Protein AF-A0A951EBA3-F1 (afdb_monomer)

Solvent-accessible surface area (backbone atoms only — not comparable to full-atom values): 4289 Å² total; per-residue (Å²): 134,84,80,79,75,77,81,65,73,73,58,38,55,76,66,56,43,49,63,53,56,73,72,55,92,70,88,53,70,46,78,56,100,25,29,81,43,75,53,76,83,84,47,72,69,58,52,53,52,52,49,52,52,51,53,53,50,54,50,52,32,55,77,69,70,48,134

Mean predicted aligned error: 7.81 Å

Nearest PDB structures (foldseek):
  2jaa-assembly1_A  TM=3.805E-01  e=4.786E+00  Shigella flexneri

Sequence (67 aa):
MGTTQAKLPTLLNRAEYRAWAETQTRGRVERVDGEIIAMSPERAGRARVKARAWQALDRALREARLP

Radius of gyration: 17.6 Å; Cα contacts (8 Å, |Δi|>4): 39; chains: 1; bounding box: 25×30×47 Å

pLDDT: mean 85.84, std 17.43, range [33.97, 98.56]

Structure (mmCIF, N/CA/C/O backbone):
data_AF-A0A951EBA3-F1
#
_entry.id   AF-A0A951EBA3-F1
#
loop_
_atom_site.group_PDB
_atom_site.id
_atom_site.type_symbol
_atom_site.label_atom_id
_atom_site.label_alt_id
_atom_site.label_comp_id
_atom_site.label_asym_id
_atom_site.label_entity_id
_atom_site.label_seq_id
_atom_site.pdbx_PDB_ins_code
_atom_site.Cartn_x
_atom_site.Cartn_y
_atom_site.Cartn_z
_atom_site.occupancy
_atom_site.B_iso_or_equiv
_atom_site.auth_seq_id
_atom_site.auth_comp_id
_atom_site.auth_asym_id
_atom_site.auth_atom_id
_atom_site.pdbx_PDB_model_num
ATOM 1 N N . MET A 1 1 ? 9.952 18.700 -25.565 1.00 33.97 1 MET A N 1
ATOM 2 C CA . MET A 1 1 ? 10.652 17.441 -25.892 1.00 33.97 1 MET A CA 1
ATOM 3 C C . MET A 1 1 ? 9.837 16.304 -25.310 1.00 33.97 1 MET A C 1
ATOM 5 O O . MET A 1 1 ? 9.745 16.203 -24.094 1.00 33.97 1 MET A O 1
ATOM 9 N N . GLY A 1 2 ? 9.121 15.574 -26.168 1.00 39.69 2 GLY A N 1
ATOM 10 C CA . GLY A 1 2 ? 8.242 14.487 -25.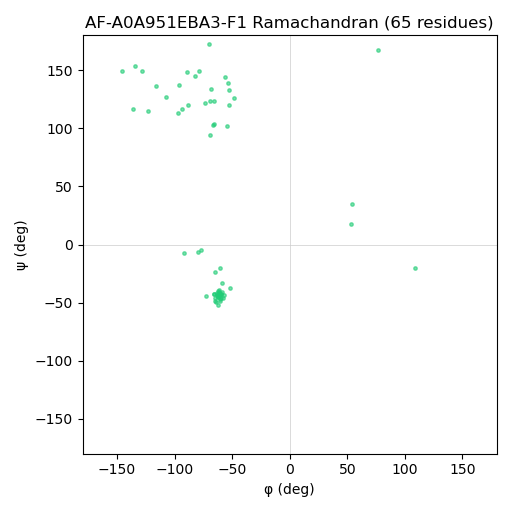747 1.00 39.69 2 GLY A CA 1
ATOM 11 C C . GLY A 1 2 ? 9.068 13.361 -25.145 1.00 39.69 2 GLY A C 1
ATOM 12 O O . GLY A 1 2 ? 9.989 12.858 -25.780 1.00 39.69 2 GLY A O 1
ATOM 13 N N . THR A 1 3 ? 8.771 12.991 -23.906 1.00 38.91 3 THR A N 1
ATOM 14 C CA . THR A 1 3 ? 9.291 11.759 -23.323 1.00 38.91 3 THR A CA 1
ATOM 15 C C . THR A 1 3 ? 8.681 10.596 -24.091 1.00 38.91 3 THR A C 1
ATOM 17 O O . THR A 1 3 ? 7.504 10.287 -23.914 1.00 38.91 3 THR A O 1
ATOM 20 N N . THR A 1 4 ? 9.473 9.981 -24.965 1.00 41.38 4 THR A N 1
ATOM 21 C CA . THR A 1 4 ? 9.181 8.682 -25.568 1.00 41.38 4 THR A CA 1
ATOM 22 C C . THR A 1 4 ? 8.920 7.691 -24.439 1.00 41.38 4 THR A C 1
ATOM 24 O O . THR A 1 4 ? 9.845 7.238 -23.768 1.00 41.38 4 THR A O 1
ATOM 27 N N . GLN A 1 5 ? 7.647 7.393 -24.191 1.00 44.09 5 GLN A N 1
ATOM 28 C CA . GLN A 1 5 ? 7.246 6.296 -23.327 1.00 44.09 5 GLN A CA 1
ATOM 29 C C . GLN A 1 5 ? 7.680 5.016 -24.040 1.00 44.09 5 GLN A C 1
ATOM 31 O O . GLN A 1 5 ? 7.077 4.620 -25.037 1.00 44.09 5 GLN A O 1
ATOM 36 N N . ALA A 1 6 ? 8.780 4.415 -23.584 1.00 46.25 6 ALA A N 1
ATOM 37 C CA . ALA A 1 6 ? 9.181 3.094 -24.038 1.00 46.25 6 ALA A CA 1
ATOM 38 C C . ALA A 1 6 ? 7.977 2.161 -23.858 1.00 46.25 6 ALA A C 1
ATOM 40 O O . ALA A 1 6 ? 7.426 2.046 -22.761 1.00 46.25 6 ALA A O 1
ATOM 41 N N . LYS A 1 7 ? 7.518 1.575 -24.967 1.00 45.53 7 LYS A N 1
ATOM 42 C CA . LYS A 1 7 ? 6.355 0.693 -25.010 1.00 45.53 7 LYS A CA 1
ATOM 43 C C . LYS A 1 7 ? 6.741 -0.586 -24.271 1.00 45.53 7 LYS A C 1
ATOM 45 O O . LYS A 1 7 ? 7.397 -1.455 -24.837 1.00 45.53 7 LYS A O 1
ATOM 50 N N . LEU A 1 8 ? 6.421 -0.645 -22.981 1.00 54.31 8 LEU A N 1
ATOM 51 C CA . LEU A 1 8 ? 6.594 -1.852 -22.181 1.00 54.31 8 LEU A CA 1
ATOM 52 C C . LEU A 1 8 ? 5.812 -2.990 -22.860 1.00 54.31 8 LEU A C 1
ATOM 54 O O . LEU A 1 8 ? 4.756 -2.715 -23.447 1.00 54.31 8 LEU A O 1
ATOM 58 N N . PRO A 1 9 ? 6.315 -4.240 -22.829 1.00 55.41 9 PRO A N 1
ATOM 59 C CA . PRO A 1 9 ? 5.543 -5.394 -23.273 1.00 55.41 9 PRO A CA 1
ATOM 60 C C . PRO A 1 9 ? 4.171 -5.313 -22.612 1.00 55.41 9 PRO A C 1
ATOM 62 O O . PRO A 1 9 ? 4.082 -5.106 -21.403 1.00 55.41 9 PRO A O 1
ATOM 65 N N . THR A 1 10 ? 3.111 -5.368 -23.416 1.00 65.94 10 THR A N 1
ATOM 66 C CA . THR A 1 10 ? 1.764 -4.956 -22.992 1.00 65.94 10 THR A CA 1
ATOM 67 C C . THR A 1 10 ? 1.246 -5.773 -21.808 1.00 65.94 10 THR A C 1
ATOM 69 O O . THR A 1 10 ? 0.385 -5.296 -21.082 1.00 65.94 10 THR A O 1
ATOM 72 N N . LEU A 1 11 ? 1.815 -6.958 -21.568 1.00 84.31 11 LEU A N 1
ATOM 73 C CA . LEU A 1 11 ? 1.485 -7.820 -20.446 1.00 84.31 11 LEU A CA 1
ATOM 74 C C . LEU A 1 11 ? 2.767 -8.374 -19.817 1.00 84.31 11 LEU A C 1
ATOM 76 O O . LEU A 1 11 ? 3.499 -9.120 -20.462 1.00 84.31 11 LEU A O 1
ATOM 80 N N . LEU A 1 12 ? 3.027 -8.024 -18.559 1.00 90.88 12 LEU A N 1
ATOM 81 C CA . LEU A 1 12 ? 4.066 -8.637 -17.738 1.00 90.88 12 LEU A CA 1
ATOM 82 C C . LEU A 1 12 ? 3.458 -9.729 -16.864 1.00 90.88 12 LEU A C 1
ATOM 84 O O . LEU A 1 12 ? 2.419 -9.537 -16.220 1.00 90.88 12 LEU A O 1
ATOM 88 N N . ASN A 1 13 ? 4.144 -10.861 -16.756 1.00 92.44 13 ASN A N 1
ATOM 89 C CA . ASN A 1 13 ? 3.846 -11.806 -15.692 1.00 92.44 13 ASN A CA 1
ATOM 90 C C . ASN A 1 13 ? 4.278 -11.229 -14.324 1.00 92.44 13 ASN A C 1
ATOM 92 O O . ASN A 1 13 ? 4.903 -10.171 -14.217 1.00 92.44 13 ASN A O 1
ATOM 96 N N . ARG A 1 14 ? 3.932 -11.916 -13.230 1.00 94.12 14 ARG A N 1
ATOM 97 C CA . ARG A 1 14 ? 4.212 -11.437 -11.864 1.00 94.12 14 ARG A CA 1
ATOM 98 C C . ARG A 1 14 ? 5.706 -11.203 -11.595 1.00 94.12 14 ARG A C 1
ATOM 100 O O . ARG A 1 14 ? 6.039 -10.243 -10.903 1.00 94.12 14 ARG A O 1
ATOM 107 N N . ALA A 1 15 ? 6.579 -12.086 -12.081 1.00 95.62 15 ALA A N 1
ATOM 108 C CA . ALA A 1 15 ? 8.018 -12.006 -11.836 1.00 95.62 15 ALA A CA 1
ATOM 109 C C . ALA A 1 15 ? 8.650 -10.864 -12.641 1.00 95.62 15 ALA A C 1
ATOM 111 O O . ALA A 1 15 ? 9.389 -10.059 -12.078 1.00 95.62 15 ALA A O 1
ATOM 112 N N . GLU A 1 16 ? 8.277 -10.743 -13.915 1.00 94.75 16 GLU A N 1
ATOM 113 C CA . GLU A 1 16 ? 8.698 -9.647 -14.794 1.00 94.75 16 GLU A CA 1
ATOM 114 C C . GLU A 1 16 ? 8.253 -8.293 -14.245 1.00 94.75 16 GLU A C 1
ATOM 116 O O . GLU A 1 16 ? 9.058 -7.370 -14.149 1.00 94.75 16 GLU A O 1
ATOM 121 N N . TYR A 1 17 ? 6.995 -8.189 -13.803 1.00 92.94 17 TYR A N 1
ATOM 122 C CA . TYR A 1 17 ? 6.488 -6.977 -13.171 1.00 92.94 17 TYR A CA 1
ATOM 123 C C . TYR A 1 17 ? 7.269 -6.620 -11.908 1.00 92.94 17 TYR A C 1
ATOM 125 O O . TYR A 1 17 ? 7.566 -5.450 -11.706 1.00 92.94 17 TYR A O 1
ATOM 133 N N . ARG A 1 18 ? 7.607 -7.597 -11.055 1.00 93.25 18 ARG A N 1
ATOM 134 C CA . ARG A 1 18 ? 8.361 -7.339 -9.820 1.00 93.25 18 ARG A CA 1
ATOM 135 C C . ARG A 1 18 ? 9.761 -6.811 -10.126 1.00 93.25 18 ARG A C 1
ATOM 137 O O . ARG A 1 18 ? 10.138 -5.788 -9.566 1.00 93.25 18 ARG A O 1
ATOM 144 N N . ALA A 1 19 ? 10.484 -7.479 -11.025 1.00 94.62 19 ALA A N 1
ATOM 145 C CA . ALA A 1 19 ? 11.820 -7.060 -11.441 1.00 94.62 19 ALA A CA 1
ATOM 146 C C . ALA A 1 19 ? 11.794 -5.664 -12.075 1.00 94.62 19 ALA A C 1
ATOM 148 O O . ALA A 1 19 ? 12.611 -4.815 -11.735 1.00 94.62 19 ALA A O 1
ATOM 149 N N . TRP A 1 20 ? 10.810 -5.402 -12.940 1.00 92.62 20 TRP A N 1
ATOM 150 C CA . TRP A 1 20 ? 10.593 -4.078 -13.507 1.00 92.62 20 TRP A CA 1
ATOM 151 C C . TRP A 1 20 ? 10.266 -3.057 -12.408 1.00 92.62 20 TRP A C 1
ATOM 153 O O . TRP A 1 20 ? 10.938 -2.043 -12.327 1.00 92.62 20 TRP A O 1
ATOM 163 N N . ALA A 1 21 ? 9.288 -3.300 -11.532 1.00 91.94 21 ALA A N 1
ATOM 164 C CA . ALA A 1 21 ? 8.836 -2.350 -10.506 1.00 91.94 21 ALA A CA 1
ATOM 165 C C . ALA A 1 21 ? 9.945 -1.924 -9.529 1.00 91.94 21 ALA A C 1
ATOM 167 O O . ALA A 1 21 ? 9.958 -0.774 -9.096 1.00 91.94 21 ALA A O 1
ATOM 168 N N . GLU A 1 22 ? 10.889 -2.814 -9.210 1.00 93.50 22 GLU A N 1
ATOM 169 C CA . GLU A 1 22 ? 12.053 -2.503 -8.369 1.00 93.50 22 GLU A CA 1
ATOM 170 C C . GLU A 1 22 ? 13.003 -1.479 -9.016 1.00 93.50 22 GLU A C 1
ATOM 172 O O . GLU A 1 22 ? 13.696 -0.759 -8.297 1.00 93.50 22 GLU A O 1
ATOM 177 N N . THR A 1 23 ? 13.005 -1.338 -10.349 1.00 92.94 23 THR A N 1
ATOM 178 C CA . THR A 1 23 ? 13.814 -0.315 -11.035 1.00 92.94 23 THR A CA 1
ATOM 179 C C . THR A 1 23 ? 13.184 1.083 -11.002 1.00 92.94 23 THR A C 1
ATOM 181 O O . THR A 1 23 ? 13.822 2.058 -11.409 1.00 92.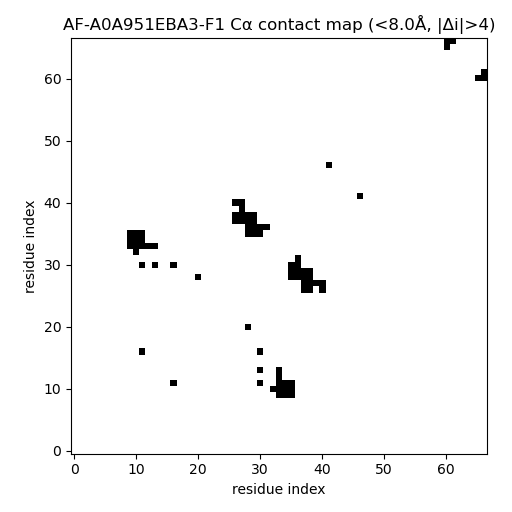94 23 THR A O 1
ATOM 184 N N . GLN A 1 24 ? 11.947 1.225 -10.505 1.00 90.31 24 GLN A N 1
ATOM 185 C CA . GLN A 1 24 ? 11.214 2.489 -10.580 1.00 90.31 24 GLN A CA 1
ATOM 186 C C . GLN A 1 24 ? 11.528 3.354 -9.373 1.00 90.31 24 GLN A C 1
ATOM 188 O O . GLN A 1 24 ? 11.222 3.025 -8.233 1.00 90.31 24 GLN A O 1
ATOM 193 N N . THR A 1 25 ? 12.074 4.535 -9.642 1.00 87.44 25 THR A N 1
ATOM 194 C CA . THR A 1 25 ? 12.445 5.505 -8.603 1.00 87.44 25 THR A CA 1
ATOM 195 C C . THR A 1 25 ? 11.337 6.509 -8.287 1.00 87.44 25 THR A C 1
ATOM 197 O O . THR A 1 25 ? 11.474 7.312 -7.363 1.00 87.44 25 THR A O 1
ATOM 200 N N . ARG A 1 26 ? 10.242 6.517 -9.060 1.00 85.94 26 ARG A N 1
ATOM 201 C CA . ARG A 1 26 ? 9.141 7.481 -8.925 1.00 85.94 26 ARG A CA 1
ATOM 202 C C . ARG A 1 26 ? 7.793 6.859 -9.256 1.00 85.94 26 ARG A C 1
ATOM 204 O O . ARG A 1 26 ? 7.678 6.045 -10.167 1.00 85.94 26 ARG A O 1
ATOM 211 N N . GLY A 1 27 ? 6.762 7.374 -8.590 1.00 83.62 27 GLY A N 1
ATOM 212 C CA . GLY A 1 27 ? 5.376 6.991 -8.831 1.00 83.62 27 GLY A CA 1
ATOM 213 C C . GLY A 1 27 ? 5.016 5.642 -8.218 1.00 83.62 27 GLY A C 1
ATOM 214 O O . GLY A 1 27 ? 5.866 4.885 -7.759 1.00 83.62 27 GLY A O 1
ATOM 215 N N . ARG A 1 28 ? 3.715 5.367 -8.176 1.00 88.25 28 ARG A N 1
ATOM 216 C CA . ARG A 1 28 ? 3.172 4.080 -7.752 1.00 88.25 28 ARG A CA 1
ATOM 217 C C . ARG A 1 28 ? 2.452 3.462 -8.938 1.00 88.25 28 ARG A C 1
ATOM 219 O O . ARG A 1 28 ? 1.727 4.155 -9.647 1.00 88.25 28 ARG A O 1
ATOM 226 N N . VAL A 1 29 ? 2.662 2.174 -9.138 1.00 91.12 29 VAL A N 1
ATOM 227 C CA . VAL A 1 29 ? 2.107 1.404 -10.249 1.00 91.12 29 VAL A CA 1
ATOM 228 C C . VAL A 1 29 ? 1.543 0.097 -9.713 1.00 91.12 29 VAL A C 1
ATOM 230 O O . VAL A 1 29 ? 1.962 -0.370 -8.652 1.00 91.12 29 VAL A O 1
ATOM 233 N N . GLU A 1 30 ? 0.570 -0.454 -10.424 1.00 92.56 30 GLU A N 1
ATOM 234 C CA . GLU A 1 30 ? -0.032 -1.754 -10.150 1.00 92.56 30 GLU A CA 1
ATOM 235 C C . GLU A 1 30 ? -0.026 -2.598 -11.415 1.00 92.56 30 GLU A C 1
ATOM 237 O O . GLU A 1 30 ? -0.122 -2.074 -12.525 1.00 92.56 30 GLU A O 1
ATOM 242 N N . ARG A 1 31 ? 0.071 -3.916 -11.233 1.00 93.62 31 ARG A N 1
ATOM 243 C CA . ARG A 1 31 ? -0.139 -4.881 -12.307 1.00 93.62 31 ARG A CA 1
ATOM 244 C C . ARG A 1 31 ? -1.593 -5.338 -12.292 1.00 93.62 31 ARG A C 1
ATOM 246 O O . ARG A 1 31 ? -1.991 -6.004 -11.337 1.00 93.62 31 ARG A O 1
ATOM 253 N N . VAL A 1 32 ? -2.345 -5.056 -13.350 1.00 93.38 32 VAL A N 1
ATOM 254 C CA . VAL A 1 32 ? -3.738 -5.499 -13.524 1.00 93.38 32 VAL A CA 1
ATOM 255 C C . VAL A 1 32 ? -3.818 -6.289 -14.820 1.00 93.38 32 VAL A C 1
ATOM 257 O O . VAL A 1 32 ? -3.487 -5.769 -15.875 1.00 93.38 32 VAL A O 1
ATOM 260 N N . ASP A 1 33 ? -4.120 -7.583 -14.722 1.00 91.38 33 ASP A N 1
ATOM 261 C CA . ASP A 1 33 ? -4.175 -8.525 -15.855 1.00 91.38 33 ASP A CA 1
ATOM 262 C C . ASP A 1 33 ? -2.927 -8.592 -16.748 1.00 91.38 33 ASP A C 1
ATOM 264 O O . ASP A 1 33 ? -2.949 -9.175 -17.819 1.00 91.38 33 ASP A O 1
ATOM 268 N N . GLY A 1 34 ? -1.790 -8.102 -16.249 1.00 89.81 34 GLY A N 1
ATOM 269 C CA . GLY A 1 34 ? -0.514 -8.049 -16.967 1.00 89.81 34 GLY A CA 1
ATOM 270 C C . GLY A 1 34 ? -0.136 -6.626 -17.353 1.00 89.81 34 GLY A C 1
ATOM 271 O O . GLY A 1 34 ? 1.044 -6.333 -17.513 1.00 89.81 34 GLY A O 1
ATOM 272 N N . GLU A 1 35 ? -1.104 -5.722 -17.398 1.00 91.38 35 GLU A N 1
ATOM 273 C CA . GLU A 1 35 ? -0.886 -4.319 -17.706 1.00 91.38 35 GLU A CA 1
ATOM 274 C C . GLU A 1 35 ? -0.345 -3.557 -16.502 1.00 91.38 35 GLU A C 1
ATOM 276 O O . GLU A 1 35 ? -0.646 -3.862 -15.346 1.00 91.38 35 GLU A O 1
ATOM 281 N N . ILE A 1 36 ? 0.445 -2.527 -16.784 1.00 91.50 36 ILE A N 1
ATOM 282 C CA . ILE A 1 36 ? 0.984 -1.617 -15.779 1.00 91.50 36 ILE A CA 1
ATOM 283 C C . ILE A 1 36 ? 0.086 -0.389 -15.726 1.00 91.50 36 ILE A C 1
ATOM 285 O O . ILE A 1 36 ? 0.063 0.420 -16.6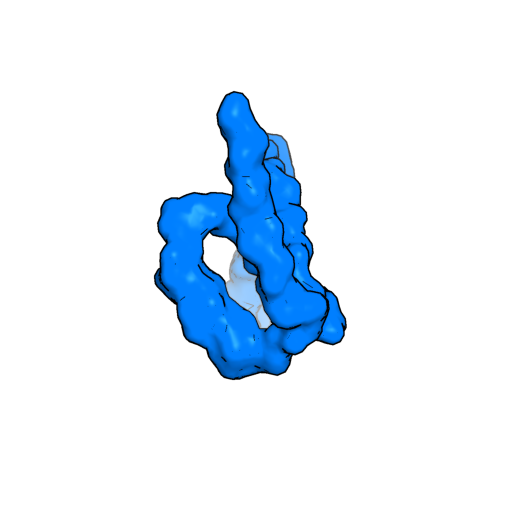54 1.00 91.50 36 ILE A O 1
ATOM 289 N N . ILE A 1 37 ? -0.601 -0.214 -14.606 1.00 89.38 37 ILE A N 1
ATOM 290 C CA . ILE A 1 37 ? -1.495 0.915 -14.373 1.00 89.38 37 ILE A CA 1
ATOM 291 C C . ILE A 1 37 ? -0.850 1.859 -13.364 1.00 89.38 37 ILE A C 1
ATOM 293 O O . ILE A 1 37 ? -0.464 1.458 -12.266 1.00 89.38 37 ILE A O 1
ATOM 297 N N . ALA A 1 38 ? -0.741 3.139 -13.719 1.00 89.50 38 ALA A N 1
ATOM 298 C CA . ALA A 1 38 ? -0.309 4.163 -12.778 1.00 89.50 38 ALA A CA 1
ATOM 299 C C . ALA A 1 38 ? -1.391 4.390 -11.714 1.00 89.50 38 ALA A C 1
ATOM 301 O O . ALA A 1 38 ? -2.529 4.745 -12.026 1.00 89.50 38 ALA A O 1
ATOM 302 N N . MET A 1 39 ? -1.026 4.245 -10.442 1.00 89.50 39 MET A N 1
ATOM 303 C CA . MET A 1 39 ? -1.896 4.668 -9.354 1.00 89.50 39 MET A CA 1
ATOM 304 C C . MET A 1 39 ? -1.994 6.192 -9.353 1.00 89.50 39 MET A C 1
ATOM 306 O O . MET A 1 39 ? -0.987 6.903 -9.397 1.00 89.50 39 MET A O 1
ATOM 310 N N . SER A 1 40 ? -3.219 6.699 -9.218 1.00 83.81 40 SER A N 1
ATOM 311 C CA . SER A 1 40 ? -3.437 8.119 -8.937 1.00 83.81 40 SER A CA 1
ATOM 312 C C . SER A 1 40 ? -2.642 8.554 -7.697 1.00 83.81 40 SER A C 1
ATOM 314 O O . SER A 1 40 ? -2.652 7.828 -6.694 1.00 83.81 40 SER A O 1
ATOM 316 N N . PRO A 1 41 ? -2.012 9.744 -7.708 1.00 81.38 41 PRO A N 1
ATOM 317 C CA . PRO A 1 41 ? -1.362 10.290 -6.525 1.00 81.38 41 PRO A CA 1
ATOM 318 C C . PRO A 1 41 ? -2.315 10.313 -5.329 1.00 81.38 41 PRO A C 1
ATOM 320 O O . PRO A 1 41 ? -3.471 10.741 -5.431 1.00 81.38 41 PRO A O 1
ATOM 323 N N . GLU A 1 42 ? -1.840 9.848 -4.175 1.00 84.75 42 GLU A N 1
ATOM 324 C CA . GLU A 1 42 ? -2.673 9.842 -2.982 1.00 84.75 42 GLU A CA 1
ATOM 325 C C . GLU A 1 42 ? -2.829 11.263 -2.432 1.00 84.75 42 GLU A C 1
ATOM 327 O O . GLU A 1 42 ? -1.864 11.942 -2.089 1.00 84.75 42 GLU A O 1
ATOM 332 N N . ARG A 1 43 ? -4.079 11.725 -2.338 1.00 89.94 43 ARG A N 1
ATOM 333 C CA . ARG A 1 43 ? -4.411 13.017 -1.725 1.00 89.94 43 ARG A CA 1
ATOM 334 C C . ARG A 1 43 ? -4.471 12.863 -0.206 1.00 89.94 43 ARG A C 1
ATOM 336 O O . ARG A 1 43 ? -5.012 11.872 0.284 1.00 89.94 43 ARG A O 1
ATOM 343 N N . ALA A 1 44 ? -4.050 13.890 0.536 1.00 91.81 44 ALA A N 1
ATOM 344 C CA . ALA A 1 44 ? -4.031 13.878 2.005 1.00 91.81 44 ALA A CA 1
ATOM 345 C C . ALA A 1 44 ? -5.376 13.465 2.641 1.00 91.81 44 ALA A C 1
ATOM 347 O O . ALA A 1 44 ? -5.401 12.735 3.627 1.00 91.81 44 ALA A O 1
ATOM 348 N N . GLY A 1 45 ? -6.508 13.878 2.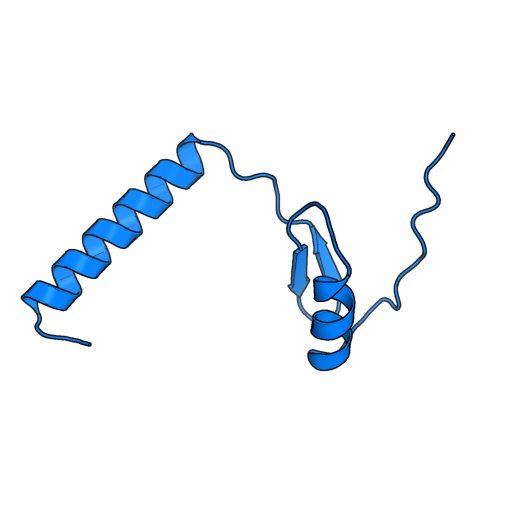056 1.00 93.56 45 GLY A N 1
ATOM 349 C CA . GLY A 1 45 ? -7.836 13.447 2.509 1.00 93.56 45 GLY A CA 1
ATOM 350 C C . GLY A 1 45 ? -8.058 11.933 2.388 1.00 93.56 45 GLY A C 1
ATOM 351 O O . GLY A 1 45 ? -8.530 11.312 3.337 1.00 93.56 45 GLY A O 1
ATOM 352 N N . ARG A 1 46 ? -7.655 11.320 1.264 1.00 91.88 46 ARG A N 1
ATOM 353 C CA . ARG A 1 46 ? -7.751 9.863 1.061 1.00 91.88 46 ARG A CA 1
ATOM 354 C C . ARG A 1 46 ? -6.827 9.107 2.015 1.00 91.88 46 ARG A C 1
ATOM 356 O O . ARG A 1 46 ? -7.273 8.135 2.617 1.00 91.88 46 ARG A O 1
ATOM 363 N N . ALA A 1 47 ? -5.599 9.593 2.210 1.00 93.50 47 ALA A N 1
ATOM 364 C CA . ALA A 1 47 ? -4.661 9.013 3.172 1.00 93.50 47 ALA A CA 1
ATOM 365 C C . ALA A 1 47 ? -5.244 9.004 4.597 1.00 93.50 47 ALA A C 1
ATOM 367 O O . ALA A 1 47 ? -5.233 7.974 5.265 1.00 93.50 47 ALA A O 1
ATOM 368 N N . ARG A 1 48 ? -5.843 10.12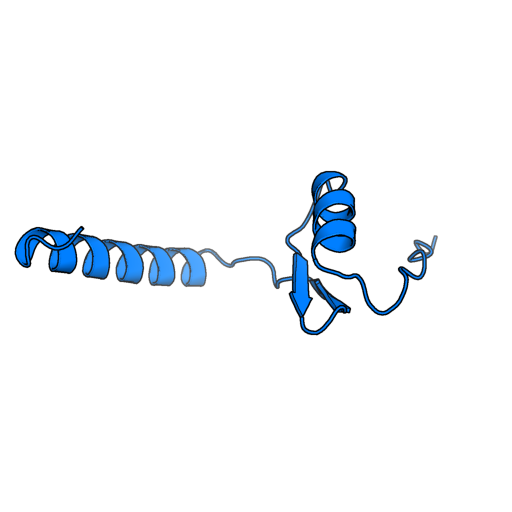0 5.042 1.00 96.75 48 ARG A N 1
ATOM 369 C CA . ARG A 1 48 ? -6.479 10.219 6.370 1.00 96.75 48 ARG A CA 1
ATOM 370 C C . ARG A 1 48 ? -7.644 9.246 6.544 1.00 96.75 48 ARG A C 1
ATOM 372 O O . ARG A 1 48 ? -7.763 8.639 7.604 1.00 96.75 48 ARG A O 1
ATOM 379 N N . VAL A 1 49 ? -8.497 9.091 5.530 1.00 97.00 49 VAL A N 1
ATOM 380 C CA . VAL A 1 49 ? -9.623 8.142 5.587 1.00 97.00 49 VAL A CA 1
ATOM 381 C C . VAL A 1 49 ? -9.114 6.703 5.676 1.00 97.00 49 VAL A C 1
ATOM 383 O O . VAL A 1 49 ? -9.560 5.963 6.549 1.00 97.00 49 VAL A O 1
ATOM 386 N N . LYS A 1 50 ? -8.133 6.325 4.845 1.00 95.25 50 LYS A N 1
ATOM 387 C CA . LYS A 1 50 ? -7.510 4.995 4.912 1.00 95.25 50 LYS A CA 1
ATOM 388 C C . LYS A 1 50 ? -6.854 4.734 6.267 1.00 95.25 50 LYS A C 1
ATOM 390 O O . LYS A 1 50 ? -7.045 3.661 6.826 1.00 95.25 50 LYS A O 1
ATOM 395 N N . ALA A 1 51 ? -6.148 5.720 6.822 1.00 97.69 51 ALA A N 1
ATOM 396 C CA . ALA A 1 51 ? -5.520 5.601 8.136 1.00 97.69 51 ALA A CA 1
ATOM 397 C C . ALA A 1 51 ? -6.552 5.356 9.246 1.00 97.69 51 ALA A C 1
ATOM 399 O O . ALA A 1 51 ? -6.365 4.466 10.068 1.00 97.69 51 ALA A O 1
ATOM 400 N N . ARG A 1 52 ? -7.673 6.091 9.242 1.00 98.38 52 ARG A N 1
ATOM 401 C CA . ARG A 1 52 ? -8.763 5.882 10.210 1.00 98.38 52 ARG A CA 1
ATOM 402 C C . ARG A 1 52 ? -9.398 4.499 10.076 1.00 98.38 52 ARG A C 1
ATOM 404 O O . ARG A 1 52 ? -9.663 3.865 11.091 1.00 98.38 52 ARG A O 1
ATOM 411 N N . ALA A 1 53 ? -9.618 4.031 8.847 1.00 98.38 53 ALA A N 1
ATOM 412 C CA . ALA A 1 53 ? -10.146 2.691 8.600 1.00 98.38 53 ALA A CA 1
ATOM 413 C C . ALA A 1 53 ? -9.187 1.606 9.117 1.00 98.38 53 ALA A C 1
ATOM 415 O O . ALA A 1 53 ? -9.618 0.697 9.821 1.00 98.38 53 ALA A O 1
ATOM 416 N N . TRP A 1 54 ? -7.886 1.747 8.839 1.00 98.06 54 TRP A N 1
ATOM 417 C CA . TRP A 1 54 ? -6.856 0.838 9.343 1.00 98.06 54 TRP A CA 1
ATOM 418 C C . TRP A 1 54 ? -6.801 0.822 10.877 1.00 98.06 54 TRP A C 1
ATOM 420 O O . TRP A 1 54 ? -6.846 -0.248 11.469 1.00 98.06 54 TRP A O 1
ATOM 430 N N . GLN A 1 55 ? -6.799 1.990 11.530 1.00 98.56 55 GLN A N 1
ATOM 431 C CA . GLN A 1 55 ? -6.796 2.096 12.997 1.00 98.56 55 GLN A CA 1
ATOM 432 C C . GLN A 1 55 ? -8.037 1.465 13.636 1.00 98.56 55 GLN A C 1
ATOM 434 O O . GLN A 1 55 ? -7.941 0.824 14.681 1.00 98.56 55 GLN A O 1
ATOM 439 N N . ALA A 1 56 ? -9.211 1.658 13.029 1.00 98.56 56 ALA A N 1
ATOM 440 C CA . ALA A 1 56 ? -10.449 1.069 13.524 1.00 98.56 56 ALA A CA 1
ATOM 441 C C . ALA A 1 56 ? -10.430 -0.462 13.413 1.00 98.56 56 ALA A C 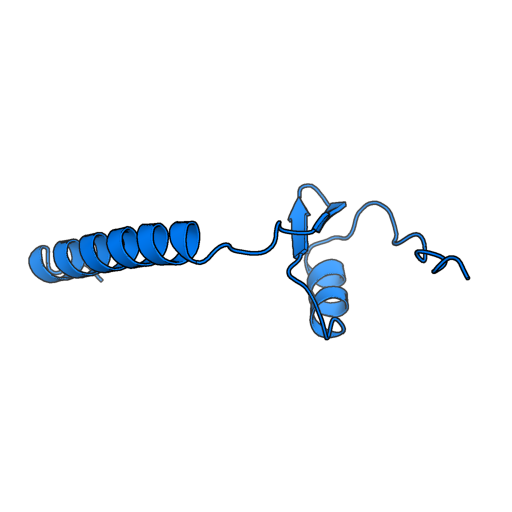1
ATOM 443 O O . ALA A 1 56 ? -10.829 -1.136 14.361 1.00 98.56 56 ALA A O 1
ATOM 444 N N . LEU A 1 57 ? -9.935 -0.996 12.290 1.00 98.00 57 LEU A N 1
ATOM 445 C CA . LEU A 1 57 ? -9.792 -2.436 12.084 1.00 98.00 57 LEU A CA 1
ATOM 446 C C . LEU A 1 57 ? -8.776 -3.046 13.056 1.00 98.00 57 LEU A C 1
ATOM 448 O O . LEU A 1 57 ? -9.091 -4.018 13.728 1.00 98.00 57 LEU A O 1
ATOM 452 N N . ASP A 1 58 ? -7.592 -2.447 13.175 1.00 98.12 58 ASP A N 1
ATOM 453 C CA . ASP A 1 58 ? -6.532 -2.893 14.087 1.00 98.12 58 ASP A CA 1
ATOM 454 C C . ASP A 1 58 ? -7.015 -2.933 15.546 1.00 98.12 58 ASP A C 1
ATOM 456 O O . ASP A 1 58 ? -6.812 -3.924 16.248 1.00 98.12 58 ASP A O 1
ATOM 460 N N . ARG A 1 59 ? -7.744 -1.900 15.993 1.00 98.38 59 ARG A N 1
ATOM 461 C CA . ARG A 1 59 ? -8.370 -1.903 17.321 1.00 98.38 59 ARG A CA 1
ATOM 462 C C . ARG A 1 59 ? -9.366 -3.055 17.480 1.00 98.38 59 ARG A C 1
ATOM 464 O O . ARG A 1 59 ? -9.290 -3.769 18.475 1.00 98.38 59 ARG A O 1
ATOM 471 N N . ALA A 1 60 ? -10.266 -3.246 16.514 1.00 98.50 60 ALA A N 1
ATOM 472 C CA . ALA A 1 60 ? -11.282 -4.297 16.578 1.00 98.50 60 ALA A CA 1
ATOM 473 C C . ALA A 1 60 ? -10.665 -5.706 16.604 1.00 98.50 60 ALA A C 1
ATOM 475 O O . ALA A 1 60 ? -11.116 -6.558 17.366 1.00 98.50 60 ALA A O 1
ATOM 476 N N . LEU A 1 61 ? -9.607 -5.944 15.821 1.00 98.31 61 LEU A N 1
ATOM 477 C CA . LEU A 1 61 ? -8.879 -7.217 15.820 1.00 98.31 61 LEU A CA 1
ATOM 478 C C . LEU A 1 61 ? -8.228 -7.493 17.181 1.00 98.31 61 LEU A C 1
ATOM 480 O O . LEU A 1 61 ? -8.374 -8.593 17.714 1.00 98.31 61 LEU A O 1
ATOM 484 N N . ARG A 1 62 ? -7.594 -6.483 17.794 1.00 98.06 62 ARG A N 1
ATOM 485 C CA . ARG A 1 62 ? -7.012 -6.608 19.141 1.00 98.06 62 ARG A CA 1
ATOM 486 C C . ARG A 1 62 ? -8.060 -6.902 20.209 1.00 98.06 62 ARG A C 1
ATOM 488 O O . ARG A 1 62 ? -7.842 -7.779 21.042 1.00 98.06 62 ARG A O 1
ATOM 495 N N . GLU A 1 63 ? -9.190 -6.198 20.186 1.00 98.50 63 GLU A N 1
ATOM 496 C CA . GLU A 1 63 ? -10.307 -6.434 21.114 1.00 98.50 63 GLU A CA 1
ATOM 497 C C . GLU A 1 63 ? -10.874 -7.853 20.957 1.00 98.50 63 GLU A C 1
ATOM 499 O O . GLU A 1 63 ? -11.150 -8.526 21.950 1.00 98.50 63 GLU A O 1
ATOM 504 N N . ALA A 1 64 ? -10.956 -8.342 19.717 1.00 98.44 64 ALA A N 1
ATOM 505 C CA . ALA A 1 64 ? -11.370 -9.703 19.392 1.00 98.44 64 ALA A CA 1
ATOM 506 C C . ALA A 1 64 ? -10.283 -10.770 19.641 1.00 98.44 64 ALA A C 1
ATOM 508 O O . ALA A 1 64 ? -10.565 -11.959 19.497 1.00 98.44 64 ALA A O 1
ATOM 509 N N . ARG A 1 65 ? -9.058 -10.372 20.022 1.00 97.50 65 ARG A N 1
ATOM 510 C CA . ARG A 1 65 ? -7.880 -11.250 20.179 1.00 97.50 65 ARG A CA 1
ATOM 511 C C . ARG A 1 65 ? -7.573 -12.076 18.925 1.00 97.50 65 ARG A C 1
ATOM 513 O O . ARG A 1 65 ? -7.139 -13.224 19.019 1.00 97.50 65 ARG A O 1
ATOM 520 N N . LEU A 1 66 ? -7.823 -11.488 17.762 1.00 94.19 66 LEU A N 1
ATOM 521 C CA . LEU A 1 66 ? -7.476 -12.063 16.470 1.00 94.19 66 LEU A CA 1
ATOM 522 C C . LEU A 1 66 ? -6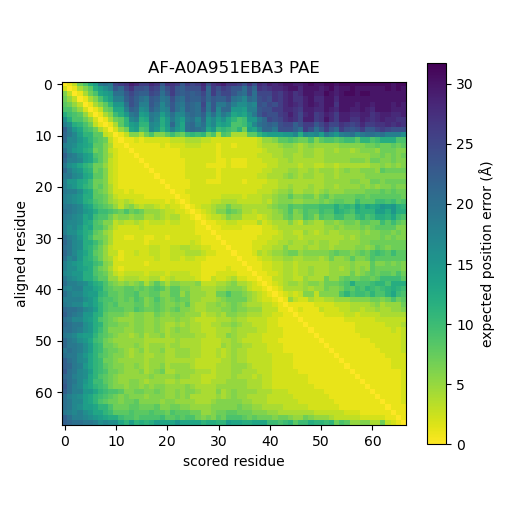.054 -11.626 16.076 1.00 94.19 66 LEU A C 1
ATOM 524 O O . LEU A 1 66 ? -5.633 -10.542 16.494 1.00 94.19 66 LEU A O 1
ATOM 528 N N . PRO A 1 67 ? -5.307 -12.473 15.34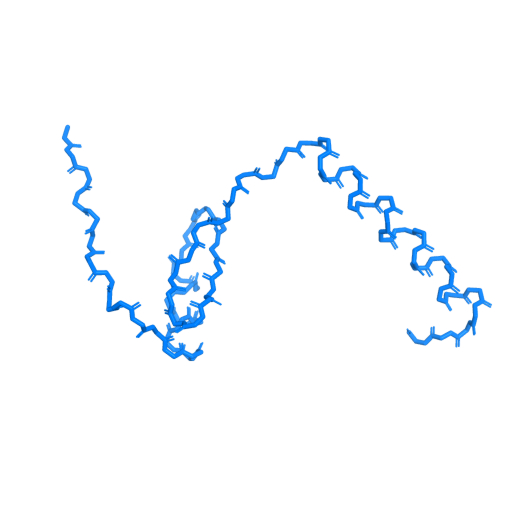1 1.00 75.81 67 PRO A N 1
ATOM 529 C CA . PRO A 1 67 ? -3.985 -12.119 14.829 1.00 75.81 67 PRO A CA 1
ATOM 530 C C . PRO A 1 67 ? -4.018 -10.910 13.887 1.00 75.81 67 PRO A C 1
ATOM 532 O O . PRO A 1 67 ? -5.047 -10.708 13.197 1.00 75.81 67 PRO A O 1
#

Foldseek 3Di:
DDDPPDPDPQFDDPVRCVVVVVPDPDFDWDHDRRHIHTDDDDDPVNVVVVVVVVVVVVVVCVVVVHD

Secondary structure (DSSP, 8-state):
---------S---HHHHHHHHHT--SS-EEEETTEEEEPPPPPH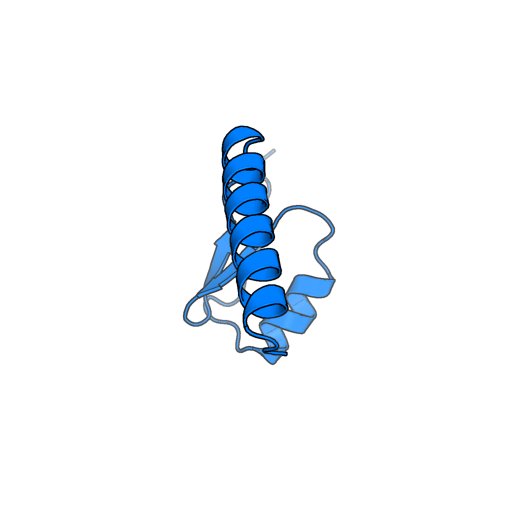HHHHHHHHHHHHHHHHHHHTT--